Protein AF-A0A2V8KQM2-F1 (afdb_monomer)

Foldseek 3Di:
DDEDDPPDDDDDDDPAFAWDWDDYPPDIDIDGGHDDPVVPDPPDDDPVVVVVVVVVCVVVVVRHDCPDPVNVVVVVVVVVVVVVVVVVVVVVVVVVVVVVVVVVVVD

Mean predicted aligned error: 16.57 Å

Secondary structure (DSSP, 8-state):
--PPPTT-------SSSEEEEEEETTEEEEEEEPPPGGGG--SPPPHHHHH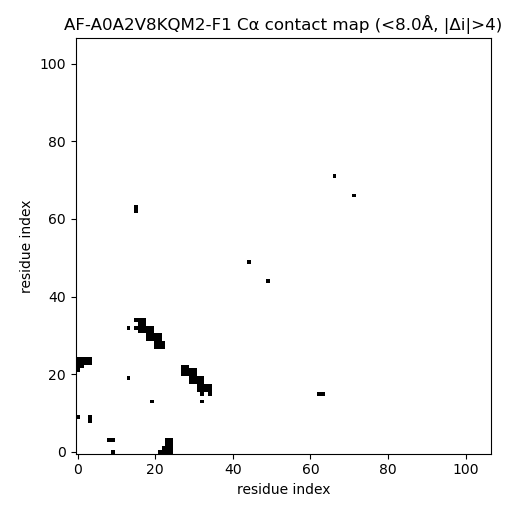HHHHHHHHHTTSTT---HHHHHHHHHHHHHHHHHHHHHHHHHHHHHHHHHHHHH--

Nearest PDB structures (foldseek):
  7sqr-assembly1_A  TM=3.638E-01  e=7.843E+00  Pseudomonas phage 201phi2-1
  7sqq-assembly1_A  TM=3.639E-01  e=7.843E+00  Pseudomonas phage 201phi2-1

Sequence (107 aa):
LGQLTAGQVKFFTPTIPGFHELRVGPDTRLVAVNPPSSEGNLDTMQPEELLDSVQRAQGGSQQTGFFGTEEKAEYARRQMIWWYLLFIALLAGIAEIYIANQSYKAS

Solvent-accessible surface area (backbone atoms only — not comparable to full-atom values): 6810 Å² total; per-residue (Å²): 115,53,77,67,60,94,91,61,86,81,88,81,83,79,91,60,62,44,80,44,80,48,44,46,58,94,48,76,44,81,45,80,40,77,66,67,72,73,78,76,59,82,70,94,73,55,76,69,56,53,57,52,51,53,57,52,44,70,74,51,63,83,68,83,72,77,72,50,74,67,58,55,50,51,55,56,53,58,56,51,53,55,53,52,53,51,52,51,53,52,52,51,52,52,50,52,52,50,51,55,53,52,55,63,73,75,108

Radius of gyration: 26.53 Å; Cα contacts (8 Å, |Δi|>4): 48; chains: 1; bounding box: 72×34×68 Å

Structure (mmCIF, N/CA/C/O backbone):
data_AF-A0A2V8KQM2-F1
#
_entry.id   AF-A0A2V8KQM2-F1
#
loop_
_atom_site.group_PDB
_atom_site.id
_atom_site.type_symbol
_atom_site.label_atom_id
_atom_site.label_alt_id
_atom_site.label_comp_id
_atom_site.label_asym_id
_atom_site.label_entity_id
_atom_site.label_seq_id
_atom_site.pdbx_PDB_ins_code
_atom_site.Cartn_x
_atom_site.Cartn_y
_atom_site.Cartn_z
_atom_site.occupancy
_atom_site.B_iso_or_equiv
_atom_site.auth_seq_id
_atom_site.auth_comp_id
_atom_site.auth_asym_id
_atom_site.auth_atom_id
_atom_site.pdbx_PDB_model_num
ATOM 1 N N . LEU A 1 1 ? -9.823 5.434 23.657 1.00 61.22 1 LEU A N 1
ATOM 2 C CA . LEU A 1 1 ? -10.785 4.742 24.554 1.00 61.22 1 LEU A CA 1
ATOM 3 C C . LEU A 1 1 ? -11.098 5.508 25.850 1.00 61.22 1 LEU A C 1
ATOM 5 O O . LEU A 1 1 ? -12.064 5.128 26.515 1.00 61.22 1 LEU A O 1
ATOM 9 N N . GLY A 1 2 ? -10.388 6.607 26.150 1.00 65.88 2 GLY A N 1
ATOM 10 C CA . GLY A 1 2 ? -10.555 7.409 27.373 1.00 65.88 2 GLY A CA 1
ATOM 11 C C . GLY A 1 2 ? -9.578 6.979 28.474 1.00 65.88 2 GLY A C 1
ATOM 12 O O . GLY A 1 2 ? -8.760 6.084 28.250 1.00 65.88 2 GLY A O 1
ATOM 13 N N . GLN A 1 3 ? -9.657 7.611 29.647 1.00 65.88 3 GLN A N 1
ATOM 14 C CA . GLN A 1 3 ? -9.033 7.087 30.866 1.00 65.88 3 GLN A CA 1
ATOM 15 C C . GLN A 1 3 ? -9.887 5.928 31.388 1.00 65.88 3 GLN A C 1
ATOM 17 O O . GLN A 1 3 ? -11.091 6.091 31.578 1.00 65.88 3 GLN A O 1
ATOM 22 N N . LEU A 1 4 ? -9.279 4.758 31.589 1.00 64.75 4 LEU A N 1
ATOM 23 C CA . LEU A 1 4 ? -9.912 3.668 32.331 1.00 64.75 4 LEU A CA 1
ATOM 24 C C . LEU A 1 4 ? -9.574 3.830 33.811 1.00 64.75 4 LEU A C 1
ATOM 26 O O . LEU A 1 4 ? -8.420 4.084 34.161 1.00 64.75 4 LEU A O 1
ATOM 30 N N . THR A 1 5 ? -10.569 3.677 34.680 1.00 69.38 5 THR A N 1
ATOM 31 C CA . THR A 1 5 ? -10.337 3.545 36.121 1.00 69.38 5 THR A CA 1
ATOM 32 C C . THR A 1 5 ? -9.743 2.160 36.412 1.00 69.38 5 THR A C 1
ATOM 34 O O . THR A 1 5 ? -9.992 1.205 35.672 1.00 69.38 5 THR A O 1
ATOM 37 N N . ALA A 1 6 ? -8.940 2.028 37.472 1.00 67.75 6 ALA A N 1
ATOM 38 C CA . ALA A 1 6 ? -8.346 0.746 37.854 1.00 67.75 6 ALA A CA 1
ATOM 39 C C . ALA A 1 6 ? -9.430 -0.345 37.999 1.00 67.75 6 ALA A C 1
ATOM 41 O O . ALA A 1 6 ? -10.398 -0.167 38.735 1.00 67.75 6 ALA A O 1
ATOM 42 N N . GLY A 1 7 ? -9.277 -1.456 37.268 1.00 68.31 7 GLY A N 1
ATOM 43 C CA . GLY A 1 7 ? -10.231 -2.576 37.240 1.00 68.31 7 GLY A CA 1
ATOM 44 C C . GLY A 1 7 ? -11.301 -2.515 36.140 1.00 68.31 7 GLY A C 1
ATOM 45 O O . GLY A 1 7 ? -12.076 -3.457 35.998 1.00 68.31 7 GLY A O 1
ATOM 46 N N . GLN A 1 8 ? -11.350 -1.451 35.334 1.00 70.62 8 GLN A N 1
ATOM 47 C CA . GLN A 1 8 ? -12.342 -1.302 34.269 1.00 70.62 8 GLN A CA 1
ATOM 48 C C . GLN A 1 8 ? -11.846 -1.925 32.952 1.00 70.62 8 GLN A C 1
ATOM 50 O O . GLN A 1 8 ? -10.813 -1.525 32.417 1.00 70.62 8 GLN A O 1
ATOM 55 N N . VAL A 1 9 ? -12.594 -2.886 32.402 1.00 68.56 9 VAL A N 1
ATOM 56 C CA . VAL A 1 9 ? -12.309 -3.505 31.095 1.00 68.56 9 VAL A CA 1
ATOM 57 C C . VAL A 1 9 ? -13.225 -2.886 30.045 1.00 68.56 9 VAL A C 1
ATOM 59 O O . VAL A 1 9 ? -14.446 -2.910 30.190 1.00 68.56 9 VAL A O 1
ATOM 62 N N . LYS A 1 10 ? -12.648 -2.324 28.979 1.00 69.62 10 LYS A N 1
ATOM 63 C CA . LYS A 1 10 ? -13.402 -1.761 27.853 1.00 69.62 10 LYS A CA 1
ATOM 64 C C . LYS A 1 10 ? -13.044 -2.505 26.578 1.00 69.62 10 LYS A C 1
ATOM 66 O O . LYS A 1 10 ? -11.896 -2.483 26.145 1.00 69.62 10 LYS A O 1
ATOM 71 N N . PHE A 1 11 ? -14.042 -3.149 25.986 1.00 71.31 11 PHE A N 1
ATOM 72 C CA . PHE A 1 11 ? -13.890 -3.858 24.725 1.00 71.31 11 PHE A CA 1
ATOM 73 C C . PHE A 1 11 ? -14.008 -2.876 23.561 1.00 71.31 11 PHE A C 1
ATOM 75 O O . PHE A 1 11 ? -14.888 -2.015 23.542 1.00 71.31 11 PHE A O 1
ATOM 82 N N . PHE A 1 12 ? -13.108 -3.006 22.593 1.00 71.38 12 PHE A N 1
ATOM 83 C CA . PHE A 1 12 ? -13.196 -2.321 21.313 1.00 71.38 12 PHE A CA 1
ATOM 84 C C . PHE A 1 12 ? -13.389 -3.384 20.239 1.00 71.38 12 PHE A C 1
ATOM 86 O O . PHE A 1 12 ? -12.545 -4.266 20.102 1.00 71.38 12 PHE A O 1
ATOM 93 N N . THR A 1 13 ? -14.505 -3.308 19.516 1.00 75.81 13 THR A N 1
ATOM 94 C CA . THR A 1 13 ? -14.758 -4.168 18.358 1.00 75.81 13 THR A CA 1
ATOM 95 C C . THR A 1 13 ? -14.558 -3.318 17.106 1.00 75.81 13 THR A C 1
ATOM 97 O O . THR A 1 13 ? -15.410 -2.477 16.814 1.00 75.81 13 THR A O 1
ATOM 100 N N . PRO A 1 14 ? -13.420 -3.459 16.410 1.00 69.12 14 PRO A N 1
ATOM 101 C CA . PRO A 1 14 ? -13.177 -2.754 15.162 1.00 69.12 14 PRO A CA 1
ATOM 102 C C . PRO A 1 14 ? -14.173 -3.228 14.102 1.00 69.12 14 PRO A C 1
ATOM 104 O O . PRO A 1 14 ? -14.338 -4.424 13.885 1.00 69.12 14 PRO A O 1
ATOM 107 N N . THR A 1 15 ? -14.838 -2.283 13.445 1.00 69.88 15 THR A N 1
ATOM 108 C CA . THR A 1 15 ? -15.809 -2.555 12.372 1.00 69.88 15 THR A CA 1
ATOM 109 C C . THR A 1 15 ? -15.175 -2.580 10.983 1.00 69.88 15 THR A C 1
ATOM 111 O O . THR A 1 15 ? -15.852 -2.919 10.019 1.00 69.88 15 THR A O 1
ATOM 114 N N . ILE A 1 16 ? -13.895 -2.211 10.869 1.00 75.81 16 ILE A N 1
ATOM 115 C CA . ILE A 1 16 ? -13.164 -2.116 9.602 1.00 75.81 16 ILE A CA 1
ATOM 116 C C . ILE A 1 16 ? -11.866 -2.930 9.725 1.00 75.81 16 ILE A C 1
ATOM 118 O O . ILE A 1 16 ? -11.151 -2.757 10.720 1.00 75.81 16 ILE A O 1
ATOM 122 N N . PRO A 1 17 ? -11.541 -3.798 8.751 1.00 80.44 17 PRO A N 1
ATOM 123 C CA . PRO A 1 17 ? -10.254 -4.488 8.701 1.00 80.44 17 PRO A CA 1
ATOM 124 C C . PRO A 1 17 ? -9.079 -3.503 8.635 1.00 80.44 17 PRO A C 1
ATOM 126 O O . PRO A 1 17 ? -9.217 -2.397 8.117 1.00 80.44 17 PRO A O 1
ATOM 129 N N . GLY A 1 18 ? -7.914 -3.903 9.141 1.00 81.31 18 GLY A N 1
ATOM 130 C CA . GLY A 1 18 ? -6.691 -3.098 9.086 1.00 81.31 18 GLY A CA 1
ATOM 131 C C . GLY A 1 18 ? -5.992 -2.933 10.432 1.00 81.31 18 GLY A C 1
ATOM 132 O O . GLY A 1 18 ? -6.254 -3.664 11.391 1.00 81.31 18 GLY A O 1
ATOM 133 N N . PHE A 1 19 ? -5.068 -1.976 10.489 1.00 85.06 19 PHE A N 1
ATOM 134 C CA . PHE A 1 19 ? -4.310 -1.651 11.694 1.00 85.06 19 PHE A CA 1
ATOM 135 C C . PHE A 1 19 ? -5.003 -0.537 12.472 1.00 85.06 19 PHE A C 1
ATOM 137 O O . PHE A 1 19 ? -5.315 0.517 11.924 1.00 85.06 19 PHE A O 1
ATOM 144 N N . HIS A 1 20 ? -5.217 -0.763 13.765 1.00 82.38 20 HIS A N 1
ATOM 145 C CA . HIS A 1 20 ? -5.869 0.198 14.649 1.00 82.38 20 HIS A CA 1
ATOM 146 C C . HIS A 1 20 ? -4.976 0.508 15.843 1.00 82.38 20 HIS A C 1
ATOM 148 O O . HIS A 1 20 ? -4.436 -0.393 16.488 1.00 82.38 20 HIS A O 1
ATOM 154 N N . GLU A 1 21 ? -4.848 1.793 16.159 1.00 84.00 21 GLU A N 1
ATOM 155 C CA . GLU A 1 21 ? -4.151 2.257 17.354 1.00 84.00 21 GLU A CA 1
ATOM 156 C C . GLU A 1 21 ? -5.156 2.439 18.500 1.00 84.00 21 GLU A C 1
ATOM 158 O O . GLU A 1 21 ? -6.035 3.304 18.472 1.00 84.00 21 GLU A O 1
ATOM 163 N N . LEU A 1 22 ? -5.033 1.614 19.537 1.00 83.44 22 LEU A N 1
ATOM 164 C CA . LEU A 1 22 ? -5.854 1.698 20.737 1.00 83.44 22 LEU A CA 1
ATOM 165 C C . LEU A 1 22 ? -5.116 2.485 21.814 1.00 83.44 22 LEU A C 1
ATOM 167 O O . LEU A 1 22 ? -4.121 2.020 22.368 1.00 83.44 22 LEU A O 1
ATOM 171 N N . ARG A 1 23 ? -5.650 3.666 22.143 1.00 80.38 23 ARG A N 1
ATOM 172 C CA . ARG A 1 23 ? -5.168 4.507 23.250 1.00 80.38 23 ARG A CA 1
ATOM 173 C C . ARG A 1 23 ? -6.037 4.344 24.490 1.00 80.38 23 ARG A C 1
ATOM 175 O O . ARG A 1 23 ? -7.239 4.659 24.451 1.00 80.38 23 ARG A O 1
ATOM 182 N N . VAL A 1 24 ? -5.426 3.876 25.574 1.00 79.88 24 VAL A N 1
ATOM 183 C CA . VAL A 1 24 ? -6.055 3.583 26.866 1.00 79.88 24 VAL A CA 1
ATOM 184 C C . VAL A 1 24 ? -5.223 4.224 27.979 1.00 79.88 24 VAL A C 1
ATOM 186 O O . VAL A 1 24 ? -4.211 3.676 28.400 1.00 79.88 24 VAL A O 1
ATOM 189 N N . GLY A 1 25 ? -5.634 5.397 28.469 1.00 78.56 25 GLY A N 1
ATOM 190 C CA . GLY A 1 25 ? -4.787 6.171 29.386 1.00 78.56 25 GLY A CA 1
ATOM 191 C C . GLY A 1 25 ? -3.404 6.461 28.763 1.00 78.56 25 GLY A C 1
ATOM 192 O O . GLY A 1 25 ? -3.378 6.984 27.648 1.00 78.56 25 GLY A O 1
ATOM 193 N N . PRO A 1 26 ? -2.281 6.149 29.443 1.00 77.19 26 PRO A N 1
ATOM 194 C CA . PRO A 1 26 ? -0.933 6.298 28.884 1.00 77.19 26 PRO A CA 1
ATOM 195 C C . PRO A 1 26 ? -0.533 5.164 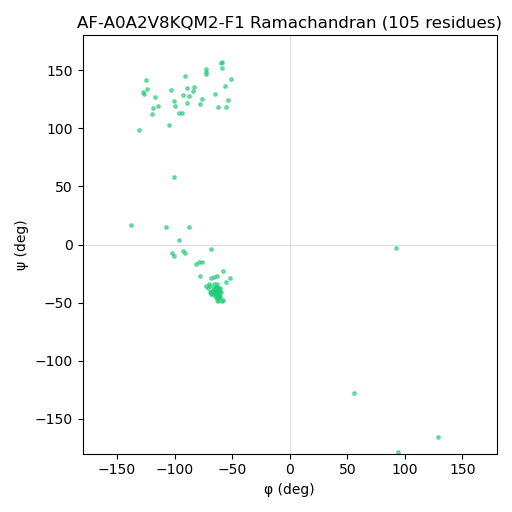27.923 1.00 77.19 26 PRO A C 1
ATOM 197 O O . PRO A 1 26 ? 0.430 5.314 27.173 1.00 77.19 26 PRO A O 1
ATOM 200 N N . ASP A 1 27 ? -1.260 4.044 27.921 1.00 76.38 27 ASP A N 1
ATOM 201 C CA . ASP A 1 27 ? -0.903 2.874 27.127 1.00 76.38 27 ASP A CA 1
ATOM 202 C C . ASP A 1 27 ? -1.412 3.008 25.691 1.00 76.38 27 ASP A C 1
ATOM 204 O O . ASP A 1 27 ? -2.588 3.292 25.432 1.00 76.38 27 ASP A O 1
ATOM 208 N N . THR A 1 28 ? -0.514 2.734 24.748 1.00 81.81 28 THR A N 1
ATOM 209 C CA . THR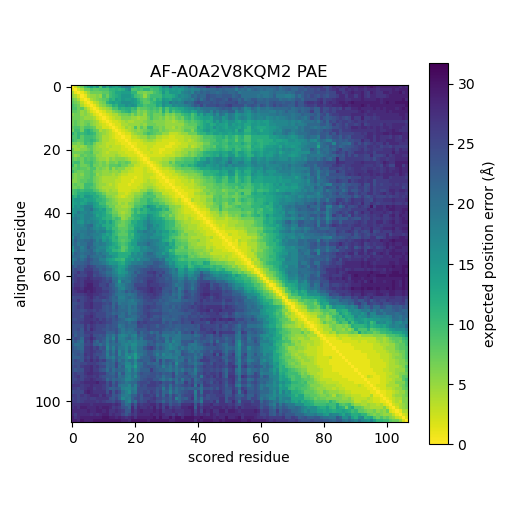 A 1 28 ? -0.815 2.665 23.318 1.00 81.81 28 THR A CA 1
ATOM 210 C C . THR A 1 28 ? -0.546 1.252 22.823 1.00 81.81 28 THR A C 1
ATOM 212 O O . THR A 1 28 ? 0.539 0.713 23.036 1.00 81.81 28 THR A O 1
ATOM 215 N N . ARG A 1 29 ? -1.536 0.633 22.171 1.00 80.88 29 ARG A N 1
ATOM 216 C CA . ARG A 1 29 ? -1.404 -0.701 21.570 1.00 80.88 29 ARG A CA 1
ATOM 217 C C . ARG A 1 29 ? -1.805 -0.669 20.107 1.00 80.88 29 ARG A C 1
ATOM 219 O O . ARG A 1 29 ? -2.895 -0.207 19.779 1.00 80.88 29 ARG A O 1
ATOM 226 N N . LEU A 1 30 ? -0.946 -1.214 19.254 1.00 81.31 30 LEU A N 1
ATOM 227 C CA . LEU A 1 30 ? -1.264 -1.469 17.857 1.00 81.31 30 LEU A CA 1
ATOM 228 C C . LEU A 1 30 ? -1.911 -2.852 17.740 1.00 81.31 30 LEU A C 1
ATOM 230 O O . LEU A 1 30 ? -1.361 -3.832 18.245 1.00 81.31 30 LEU A O 1
ATOM 234 N N . VAL A 1 31 ? -3.071 -2.932 17.094 1.00 84.06 31 VAL A N 1
ATOM 235 C CA . VAL A 1 31 ? -3.759 -4.201 16.823 1.00 84.06 31 VAL A CA 1
ATOM 236 C C . VAL A 1 31 ? -4.039 -4.339 15.333 1.00 84.06 31 VAL A C 1
ATOM 238 O O . VAL A 1 31 ? -4.383 -3.363 14.669 1.00 84.06 31 VAL A O 1
ATOM 241 N N . ALA A 1 32 ? -3.889 -5.555 14.814 1.00 82.81 32 ALA A N 1
ATOM 242 C CA . ALA A 1 32 ? -4.241 -5.900 13.444 1.00 82.81 32 ALA A CA 1
ATOM 243 C C . ALA A 1 32 ? -5.566 -6.664 13.435 1.00 82.81 32 ALA A C 1
ATOM 245 O O . ALA A 1 32 ? -5.769 -7.582 14.232 1.00 82.81 32 ALA A O 1
ATOM 246 N N . VAL A 1 33 ? -6.464 -6.267 12.540 1.00 83.25 33 VAL A N 1
ATOM 247 C CA . VAL A 1 33 ? -7.801 -6.838 12.395 1.00 83.25 33 VAL A CA 1
ATOM 248 C C . VAL A 1 33 ? -7.902 -7.406 10.995 1.00 83.25 33 VAL A C 1
ATOM 250 O O . VAL A 1 33 ? -7.879 -6.662 10.014 1.00 83.25 33 VAL A O 1
ATO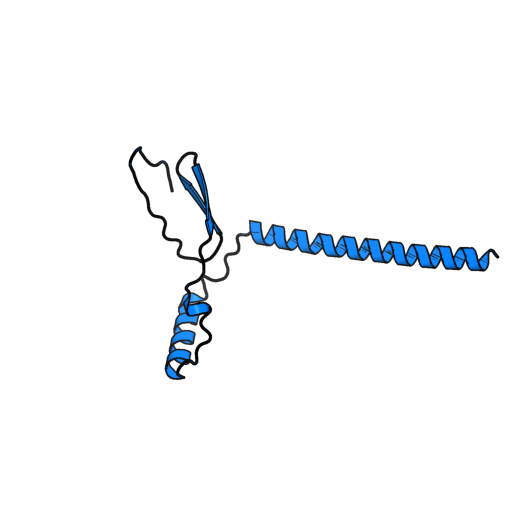M 253 N N . ASN A 1 34 ? -7.998 -8.728 10.909 1.00 82.69 34 ASN A N 1
ATOM 254 C CA . ASN A 1 34 ? -8.158 -9.396 9.628 1.00 82.69 34 ASN A CA 1
ATOM 255 C C . ASN A 1 34 ? -9.575 -9.167 9.078 1.00 82.69 34 ASN A C 1
ATOM 257 O O . ASN A 1 34 ? -10.522 -9.063 9.865 1.00 82.69 34 ASN A O 1
ATOM 261 N N . PRO A 1 35 ? -9.733 -9.114 7.745 1.00 79.50 35 PRO A N 1
ATOM 262 C CA . PRO A 1 35 ? -11.049 -9.171 7.126 1.00 79.50 35 PRO A CA 1
ATOM 263 C C . PRO A 1 35 ? -11.774 -10.472 7.503 1.00 79.50 35 PRO A C 1
ATOM 265 O O . PRO A 1 35 ? -11.125 -11.456 7.886 1.00 79.50 35 PRO A O 1
ATOM 268 N N . PRO A 1 36 ? -13.118 -10.490 7.433 1.00 77.62 36 PRO A N 1
ATOM 269 C CA . PRO A 1 36 ? -13.884 -11.698 7.701 1.00 77.62 36 PRO A CA 1
ATOM 270 C C . PRO A 1 36 ? -13.410 -12.831 6.785 1.00 77.62 36 PRO A C 1
ATOM 272 O O . PRO A 1 36 ? -13.203 -12.640 5.589 1.00 77.62 36 PRO A O 1
ATOM 275 N N . SER A 1 37 ? -13.244 -14.031 7.348 1.00 75.75 37 SER A N 1
ATOM 276 C CA . SER A 1 37 ? -12.685 -15.196 6.644 1.00 75.75 37 SER A CA 1
ATOM 277 C C . SER A 1 37 ? -13.458 -15.584 5.380 1.00 75.75 37 SER A C 1
ATOM 279 O O . SER A 1 37 ? -12.890 -16.190 4.477 1.00 75.75 37 SER A O 1
ATOM 281 N N . SER A 1 38 ? -14.732 -15.199 5.294 1.00 75.25 38 SER A N 1
ATOM 282 C CA . SER A 1 38 ? -15.574 -15.382 4.114 1.00 75.25 38 SER A CA 1
ATOM 283 C C . SER A 1 38 ? -15.091 -14.615 2.880 1.00 75.25 38 SER A C 1
ATOM 285 O O . SER A 1 38 ? -15.363 -15.065 1.777 1.00 75.25 38 SER A O 1
ATOM 287 N N . GLU A 1 39 ? -14.383 -13.489 3.028 1.00 72.25 39 GLU A N 1
ATOM 288 C CA . GLU A 1 39 ? -13.885 -12.713 1.875 1.00 72.25 39 GLU A CA 1
ATOM 289 C C . GLU A 1 39 ? -12.791 -13.447 1.089 1.00 72.25 39 GLU A C 1
ATOM 291 O O . GLU A 1 39 ? -12.653 -13.244 -0.113 1.00 72.25 39 GLU A O 1
ATOM 296 N N . GLY A 1 40 ? -12.015 -14.306 1.756 1.00 73.88 40 GLY A N 1
ATOM 297 C CA . GLY A 1 40 ? -10.958 -15.104 1.132 1.00 73.88 40 GLY A CA 1
ATOM 298 C C . GLY A 1 40 ? -11.388 -16.521 0.756 1.00 73.88 40 GLY A C 1
ATOM 299 O O . GLY A 1 40 ? -10.537 -17.304 0.335 1.00 73.88 40 GLY A O 1
ATOM 300 N N . ASN A 1 41 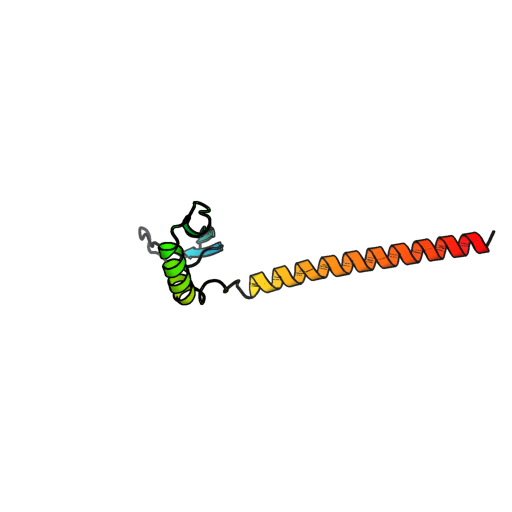? -12.662 -16.879 0.952 1.00 79.75 41 ASN A N 1
ATOM 301 C CA . ASN A 1 41 ? -13.141 -18.211 0.609 1.00 79.75 41 ASN A CA 1
ATOM 302 C C . ASN A 1 41 ? -13.359 -18.320 -0.911 1.00 79.75 41 ASN A C 1
ATOM 304 O O . ASN A 1 41 ? -14.150 -17.574 -1.482 1.00 79.75 41 ASN A O 1
ATOM 308 N N . LEU A 1 42 ? -12.650 -19.258 -1.544 1.00 82.25 42 LEU A N 1
ATOM 309 C CA . LEU A 1 42 ? -12.690 -19.529 -2.984 1.00 82.25 42 LEU A CA 1
ATOM 310 C C . LEU A 1 42 ? -13.421 -20.839 -3.325 1.00 82.25 42 LEU A C 1
ATOM 312 O O . LEU A 1 42 ? -13.274 -21.357 -4.433 1.00 82.25 42 LEU A O 1
ATOM 316 N N . ASP A 1 43 ? -14.180 -21.393 -2.381 1.00 88.19 43 ASP A N 1
ATOM 317 C CA . ASP A 1 43 ? -15.054 -22.533 -2.634 1.00 88.19 43 ASP A CA 1
ATOM 318 C C . ASP A 1 43 ? -16.102 -22.204 -3.712 1.00 88.19 43 ASP A C 1
ATOM 320 O O . ASP A 1 43 ? -16.462 -21.049 -3.955 1.00 88.19 43 ASP A O 1
ATOM 324 N N . THR A 1 44 ? -16.611 -23.242 -4.380 1.00 86.31 44 THR A N 1
ATOM 325 C CA . THR A 1 44 ? -17.672 -23.082 -5.386 1.00 86.31 44 THR A CA 1
ATOM 326 C C . THR A 1 44 ? -18.930 -22.517 -4.729 1.00 86.31 44 THR A C 1
ATOM 328 O O . THR A 1 44 ? -19.512 -23.161 -3.859 1.00 86.31 44 THR A O 1
ATOM 331 N N . MET A 1 45 ? -19.354 -21.332 -5.167 1.00 83.44 45 MET A N 1
ATOM 332 C CA . MET A 1 45 ? -20.592 -20.689 -4.720 1.00 83.44 45 MET A CA 1
ATOM 333 C C . MET A 1 45 ? -21.761 -21.069 -5.620 1.00 83.44 45 MET A C 1
ATOM 335 O O . MET A 1 45 ? -21.602 -21.187 -6.840 1.00 83.44 45 MET A O 1
ATOM 339 N N . GLN A 1 46 ? -22.946 -21.205 -5.029 1.00 90.06 46 GLN A N 1
ATOM 340 C CA . GLN A 1 46 ? -24.162 -21.382 -5.813 1.00 90.06 46 GLN A CA 1
ATOM 341 C C . GLN A 1 46 ? -24.555 -20.054 -6.495 1.00 90.06 46 GLN A C 1
ATOM 343 O O . GLN A 1 46 ? -24.320 -18.977 -5.932 1.00 90.06 46 GLN A O 1
ATOM 348 N N . PRO A 1 47 ? -25.142 -20.073 -7.707 1.00 84.12 47 PRO A N 1
ATOM 349 C CA . PRO A 1 47 ? -25.471 -18.855 -8.458 1.00 84.12 47 PRO A CA 1
ATOM 350 C C . PRO A 1 47 ? -26.347 -17.847 -7.698 1.00 84.12 47 PRO A C 1
ATOM 352 O O . PRO A 1 47 ? -26.227 -16.635 -7.882 1.00 84.12 47 PRO A O 1
ATOM 355 N N . GLU A 1 48 ? -27.225 -18.338 -6.831 1.00 85.50 48 GLU A N 1
ATOM 356 C CA . GLU A 1 48 ? -28.158 -17.541 -6.038 1.00 85.50 48 GLU A CA 1
ATOM 357 C C . GLU A 1 48 ? -27.423 -16.792 -4.916 1.00 85.50 48 GLU A C 1
ATOM 359 O O . GLU A 1 48 ? -27.731 -15.634 -4.627 1.00 85.50 48 GLU A O 1
ATOM 364 N N . GLU A 1 49 ? -26.397 -17.420 -4.337 1.00 80.94 49 GLU A N 1
ATOM 365 C CA . GLU A 1 49 ? -25.532 -16.833 -3.309 1.00 80.94 49 GLU A CA 1
ATOM 366 C C . GLU A 1 49 ? -24.638 -15.731 -3.892 1.00 80.94 49 GLU A C 1
ATOM 368 O O . GLU A 1 49 ? -24.394 -14.709 -3.244 1.00 80.94 49 GLU A O 1
ATOM 373 N N . LEU A 1 50 ? -24.207 -15.885 -5.151 1.00 79.31 50 LEU A N 1
ATOM 374 C CA . LEU A 1 50 ? -23.472 -14.847 -5.876 1.00 79.31 50 LEU A CA 1
ATOM 375 C C . LEU A 1 50 ? -24.316 -13.577 -6.044 1.00 79.31 50 LEU A C 1
ATOM 377 O O . LEU A 1 50 ? -23.824 -12.479 -5.783 1.00 79.31 50 LEU A O 1
ATOM 381 N N . LEU A 1 51 ? -25.591 -13.707 -6.420 1.00 82.38 51 LEU A N 1
ATOM 382 C CA . LEU A 1 51 ? -26.486 -12.555 -6.574 1.00 82.38 51 LEU A CA 1
ATOM 383 C C . LEU A 1 51 ? -26.736 -11.827 -5.243 1.00 82.38 51 LEU A C 1
ATOM 385 O O . LEU A 1 51 ? -26.709 -10.593 -5.217 1.00 82.38 51 LEU A O 1
ATOM 389 N N . ASP A 1 52 ? -26.922 -12.564 -4.144 1.00 81.38 52 ASP A N 1
ATOM 390 C CA . ASP A 1 52 ? -27.096 -11.978 -2.806 1.00 81.38 52 ASP A CA 1
ATOM 391 C C . ASP A 1 52 ? -25.815 -11.276 -2.318 1.00 81.38 52 ASP A C 1
ATOM 393 O O . ASP A 1 52 ? -25.861 -10.156 -1.801 1.00 81.38 52 ASP A O 1
ATOM 397 N N . SER A 1 53 ? -24.643 -11.877 -2.554 1.00 72.19 53 SER A N 1
ATOM 398 C CA . SER A 1 53 ? -23.354 -11.285 -2.170 1.00 72.19 53 SER A CA 1
ATOM 399 C C . SER A 1 53 ? -23.078 -9.951 -2.872 1.00 72.19 53 SER A C 1
ATOM 401 O O . SER A 1 53 ? -22.610 -9.010 -2.230 1.00 72.19 53 SER A O 1
ATOM 403 N N . VAL A 1 54 ? -23.432 -9.820 -4.156 1.00 73.62 54 VAL A N 1
ATOM 404 C CA . VAL A 1 54 ? -23.272 -8.573 -4.921 1.00 73.62 54 VAL A CA 1
ATOM 405 C C . VAL A 1 54 ? -24.212 -7.483 -4.404 1.00 73.62 54 VAL A C 1
ATOM 407 O O . VAL A 1 54 ? -23.804 -6.326 -4.284 1.00 73.62 54 VAL A O 1
ATOM 410 N N . GLN A 1 55 ? -25.456 -7.827 -4.059 1.00 74.56 55 GLN A N 1
ATOM 411 C CA . GLN A 1 55 ? -26.401 -6.872 -3.468 1.00 74.56 55 GLN A CA 1
ATOM 412 C C . GLN A 1 55 ? -25.935 -6.406 -2.082 1.00 74.56 55 GLN A C 1
ATOM 414 O O . GLN A 1 55 ? -25.963 -5.210 -1.785 1.00 74.56 55 GLN A O 1
ATOM 419 N N . ARG A 1 56 ? -25.417 -7.326 -1.262 1.00 67.19 56 ARG A N 1
ATOM 420 C CA . ARG A 1 56 ? -24.829 -7.019 0.049 1.00 67.19 56 ARG A CA 1
ATOM 421 C C . ARG A 1 56 ? -23.570 -6.154 -0.069 1.00 67.19 56 ARG A C 1
ATOM 423 O O . ARG A 1 56 ? -23.406 -5.205 0.697 1.00 67.19 56 ARG A O 1
ATOM 430 N N . ALA A 1 57 ? -22.712 -6.434 -1.051 1.00 62.56 57 ALA A N 1
ATOM 431 C CA . ALA A 1 57 ? -21.501 -5.664 -1.316 1.00 62.56 57 ALA A CA 1
ATOM 432 C C . ALA A 1 57 ? -21.811 -4.216 -1.723 1.00 62.56 57 ALA A C 1
ATOM 434 O O . ALA A 1 57 ? -21.119 -3.310 -1.272 1.00 62.56 57 ALA A O 1
ATOM 435 N N . GLN A 1 58 ? -22.881 -3.969 -2.488 1.00 59.72 58 GLN A N 1
ATOM 436 C CA . GLN A 1 58 ? -23.309 -2.604 -2.834 1.00 59.72 58 GLN A CA 1
ATOM 437 C C . GLN A 1 58 ? -23.785 -1.787 -1.619 1.00 59.72 58 GLN A C 1
ATOM 439 O O . GLN A 1 58 ? -23.642 -0.566 -1.610 1.00 59.72 58 GLN A O 1
ATOM 444 N N . GLY A 1 59 ? -24.306 -2.440 -0.575 1.00 56.56 59 GLY A N 1
ATOM 445 C CA . GLY A 1 59 ? -24.639 -1.785 0.696 1.00 56.56 59 GLY A CA 1
ATOM 446 C C . GLY A 1 59 ? -23.425 -1.512 1.596 1.00 56.56 59 GLY A C 1
ATOM 447 O O . GLY A 1 59 ? -23.450 -0.569 2.383 1.00 56.56 59 GLY A O 1
ATOM 448 N N . GLY A 1 60 ? -22.358 -2.312 1.477 1.00 52.56 60 GLY A N 1
ATOM 449 C CA . GLY A 1 60 ? -21.139 -2.224 2.299 1.00 52.56 60 GLY A CA 1
ATOM 450 C C . GLY A 1 60 ? -19.942 -1.525 1.639 1.00 52.56 60 GLY A C 1
ATOM 451 O O . GLY A 1 60 ? -18.964 -1.208 2.317 1.00 52.56 60 GLY A O 1
ATOM 452 N N . SER A 1 61 ? -19.998 -1.237 0.335 1.00 49.03 61 SER A N 1
ATOM 453 C CA . SER A 1 61 ? -18.874 -0.694 -0.448 1.00 49.03 61 SER A CA 1
ATOM 454 C C . SER A 1 61 ? -18.474 0.743 -0.097 1.00 49.03 61 SER A C 1
ATOM 456 O O . SER A 1 61 ? -17.500 1.253 -0.645 1.00 49.03 61 SER A O 1
ATOM 458 N N . GLN A 1 62 ? -19.185 1.419 0.810 1.00 49.00 62 GLN A N 1
ATOM 459 C CA . GLN A 1 62 ? -18.743 2.717 1.333 1.00 49.00 62 GLN A CA 1
ATOM 460 C C . GLN A 1 62 ? -17.606 2.600 2.362 1.00 49.00 62 GLN A C 1
ATOM 462 O O . GLN A 1 62 ? -16.946 3.598 2.645 1.00 49.00 62 GLN A O 1
ATOM 467 N N . GLN A 1 63 ? -17.336 1.408 2.909 1.00 48.91 63 GLN A N 1
ATOM 468 C CA . GLN A 1 63 ? -16.426 1.247 4.051 1.00 48.91 63 GLN A CA 1
ATOM 469 C C . GLN A 1 63 ? -15.020 0.734 3.701 1.00 48.91 63 GLN A C 1
ATOM 471 O O . GLN A 1 63 ? -14.131 0.763 4.550 1.00 48.91 63 GLN A O 1
ATOM 476 N N . THR A 1 64 ? -14.771 0.339 2.450 1.00 47.03 64 THR A N 1
ATOM 477 C CA . THR A 1 64 ? -13.524 -0.318 2.008 1.00 47.03 64 THR A CA 1
ATOM 478 C C . THR A 1 64 ? -12.394 0.632 1.587 1.00 47.03 64 THR A C 1
ATOM 480 O O . THR A 1 64 ? -11.432 0.209 0.954 1.00 47.03 64 THR A O 1
ATOM 483 N N . GLY A 1 65 ? -12.469 1.924 1.917 1.00 45.28 65 GLY A N 1
ATOM 484 C CA . GLY A 1 65 ? -11.607 2.928 1.282 1.00 45.28 65 GLY A CA 1
ATOM 485 C C . GLY A 1 65 ? -11.002 3.998 2.178 1.00 45.28 65 GLY A C 1
ATOM 486 O O . GLY A 1 65 ? -10.547 5.009 1.644 1.00 45.28 65 GLY A O 1
ATOM 487 N N . PHE A 1 66 ? -10.975 3.835 3.502 1.00 45.66 66 PHE A N 1
ATOM 488 C CA . PHE A 1 66 ? -10.347 4.825 4.385 1.00 45.66 66 PHE A CA 1
ATOM 489 C C . PHE A 1 66 ? -8.949 4.382 4.834 1.00 45.66 66 PHE A C 1
ATOM 491 O O . PHE A 1 66 ? -8.667 4.284 6.022 1.00 45.66 66 PHE A O 1
ATOM 498 N N . PHE A 1 67 ? -8.045 4.143 3.875 1.00 50.06 67 PHE A N 1
ATOM 499 C CA . PHE A 1 67 ? -6.615 4.303 4.164 1.00 50.06 67 PHE A CA 1
ATOM 500 C C . PHE A 1 67 ? -6.437 5.726 4.693 1.00 50.06 67 PHE A C 1
ATOM 502 O O . PHE A 1 67 ? -6.779 6.686 3.987 1.00 50.06 67 PHE A O 1
ATOM 509 N N . GLY A 1 68 ? -5.975 5.856 5.937 1.00 48.75 68 GLY A N 1
ATOM 510 C CA . GLY A 1 68 ? -5.742 7.153 6.560 1.00 48.75 68 GLY A CA 1
ATOM 511 C C . GLY A 1 68 ? -4.889 8.024 5.639 1.00 48.75 68 GLY A C 1
ATOM 512 O O . GLY A 1 68 ? -3.994 7.535 4.948 1.00 48.75 68 GLY A O 1
ATOM 513 N N . THR A 1 69 ? -5.175 9.322 5.592 1.00 53.91 69 THR A N 1
ATOM 514 C CA . THR A 1 69 ? -4.419 10.291 4.781 1.00 53.91 69 THR A CA 1
ATOM 515 C C . THR A 1 69 ? -2.908 10.221 5.040 1.00 53.91 69 THR A C 1
ATOM 517 O O . THR A 1 69 ? -2.126 10.460 4.123 1.00 53.91 69 THR A O 1
ATOM 520 N N . GLU A 1 70 ? -2.516 9.816 6.252 1.00 52.84 70 GLU A N 1
ATOM 521 C CA . GLU A 1 70 ? -1.142 9.518 6.675 1.00 52.84 70 GLU A CA 1
ATOM 522 C C . GLU A 1 70 ? -0.514 8.350 5.885 1.00 52.84 70 GLU A C 1
ATOM 524 O O . GLU A 1 70 ? 0.577 8.476 5.333 1.00 52.84 70 GLU A O 1
ATOM 529 N N . GLU A 1 71 ? -1.229 7.228 5.753 1.00 56.50 71 GLU A N 1
ATOM 530 C CA . GLU A 1 71 ? -0.742 6.005 5.102 1.00 56.50 71 GLU A CA 1
ATOM 531 C C . GLU A 1 71 ? -0.573 6.225 3.592 1.00 56.50 71 GLU A C 1
ATOM 533 O O . GLU A 1 71 ? 0.448 5.869 3.001 1.00 56.50 71 GLU A O 1
ATOM 538 N N . LYS A 1 72 ? -1.527 6.929 2.964 1.00 57.75 72 LYS A N 1
ATOM 539 C CA . LYS A 1 72 ? -1.442 7.324 1.546 1.00 57.75 72 LYS A CA 1
ATOM 540 C C . LYS A 1 72 ? -0.230 8.222 1.266 1.00 57.75 72 LYS A C 1
ATOM 542 O O . LYS A 1 72 ? 0.396 8.090 0.212 1.00 57.75 72 LYS A O 1
ATOM 547 N N . ALA A 1 73 ? 0.116 9.115 2.195 1.00 60.31 73 ALA A N 1
ATOM 548 C CA . ALA A 1 7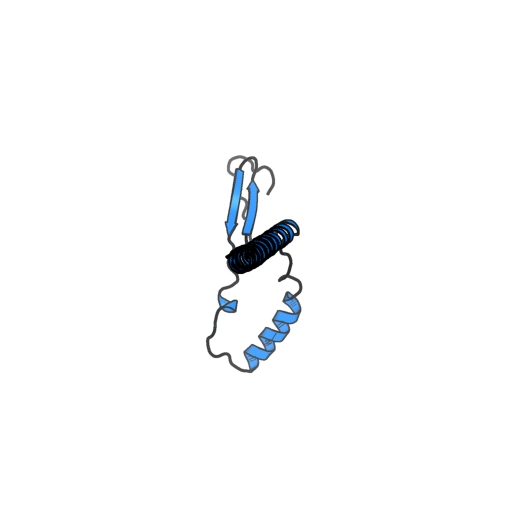3 ? 1.267 10.003 2.054 1.00 60.31 73 ALA A CA 1
ATOM 549 C C . ALA A 1 73 ? 2.603 9.245 2.140 1.00 60.31 73 ALA A C 1
ATOM 551 O O . ALA A 1 73 ? 3.541 9.570 1.404 1.00 60.31 73 ALA A O 1
ATOM 552 N N . GLU A 1 74 ? 2.697 8.211 2.980 1.00 60.72 74 GLU A N 1
ATOM 553 C CA . GLU A 1 74 ? 3.884 7.352 3.039 1.00 60.72 74 GLU A CA 1
ATOM 554 C C . GLU A 1 74 ? 4.071 6.517 1.766 1.00 60.72 74 GLU A C 1
ATOM 556 O O . GLU A 1 74 ? 5.187 6.447 1.237 1.00 60.72 74 GLU A O 1
ATOM 561 N N . TYR A 1 75 ? 2.993 5.945 1.216 1.00 61.31 75 TYR A N 1
ATOM 562 C CA . TYR A 1 75 ? 3.049 5.213 -0.055 1.00 61.31 75 TYR A CA 1
ATOM 563 C C . TYR A 1 75 ? 3.485 6.112 -1.220 1.00 61.31 75 TYR A C 1
ATOM 565 O O . TYR A 1 75 ? 4.369 5.730 -1.993 1.00 61.31 75 TYR A O 1
ATOM 573 N N . ALA A 1 76 ? 2.947 7.332 -1.306 1.00 61.12 76 ALA A N 1
ATOM 574 C CA . ALA A 1 76 ? 3.343 8.307 -2.324 1.00 61.12 76 ALA A CA 1
ATOM 575 C C . ALA A 1 76 ? 4.830 8.698 -2.208 1.00 61.12 76 ALA A C 1
ATOM 577 O O . ALA A 1 76 ? 5.535 8.823 -3.213 1.00 61.12 76 ALA A O 1
ATOM 578 N N . ARG A 1 77 ? 5.347 8.833 -0.978 1.00 66.81 77 ARG A N 1
ATOM 579 C CA . ARG A 1 77 ? 6.759 9.167 -0.732 1.00 66.81 77 ARG A CA 1
ATOM 580 C C . ARG A 1 77 ? 7.700 8.026 -1.125 1.00 66.81 77 ARG A C 1
ATOM 582 O O . ARG A 1 77 ? 8.738 8.276 -1.737 1.00 66.81 77 ARG A O 1
ATOM 589 N N . ARG A 1 78 ? 7.328 6.775 -0.827 1.00 73.38 78 ARG A N 1
ATOM 590 C CA . ARG A 1 78 ? 8.099 5.584 -1.231 1.00 73.38 78 ARG A CA 1
ATOM 591 C C . ARG A 1 78 ? 8.162 5.424 -2.750 1.00 73.38 78 ARG A C 1
ATOM 593 O O . ARG A 1 78 ? 9.209 5.047 -3.265 1.00 73.38 78 ARG A O 1
ATOM 600 N N . GLN A 1 79 ? 7.092 5.754 -3.472 1.00 79.44 79 GLN A N 1
ATOM 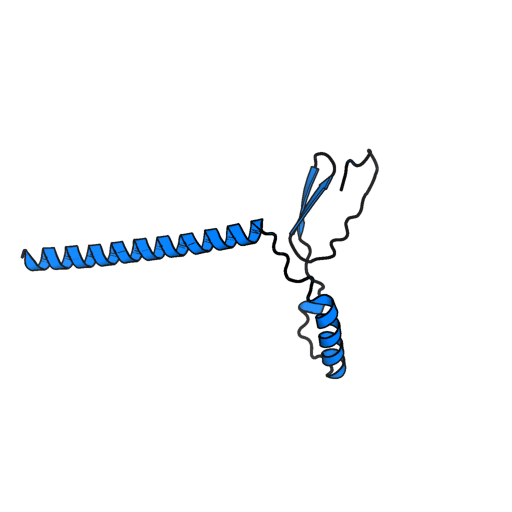601 C CA . GLN A 1 79 ? 7.086 5.724 -4.939 1.00 79.44 79 GLN A CA 1
ATOM 602 C C . GLN A 1 79 ? 8.040 6.757 -5.556 1.00 79.44 79 GLN A C 1
ATOM 604 O O . GLN A 1 79 ? 8.723 6.446 -6.529 1.00 79.44 79 GLN A O 1
ATOM 609 N N . MET A 1 80 ? 8.157 7.957 -4.974 1.00 85.69 80 MET A N 1
ATOM 610 C CA . MET A 1 80 ? 9.094 8.972 -5.479 1.00 85.69 80 MET A CA 1
ATOM 611 C C . MET A 1 80 ? 10.567 8.565 -5.336 1.00 85.69 80 MET A C 1
ATOM 613 O O . MET A 1 80 ? 11.367 8.878 -6.214 1.00 85.69 80 MET A O 1
ATOM 617 N N . ILE A 1 81 ? 10.937 7.827 -4.283 1.00 92.00 81 ILE A N 1
ATOM 618 C CA . ILE A 1 81 ? 12.322 7.354 -4.092 1.00 92.00 81 ILE A CA 1
ATOM 619 C C . ILE A 1 81 ? 12.784 6.478 -5.262 1.00 92.00 81 ILE A C 1
ATOM 621 O O . ILE A 1 81 ? 13.901 6.645 -5.749 1.00 92.00 81 ILE A O 1
ATOM 625 N N . TRP A 1 82 ? 11.919 5.597 -5.764 1.00 94.56 82 TRP A N 1
ATOM 626 C CA . TRP A 1 82 ? 12.242 4.748 -6.912 1.00 94.56 82 TRP A CA 1
ATOM 627 C C . TRP A 1 82 ? 12.492 5.549 -8.188 1.00 94.56 82 TRP A C 1
ATOM 62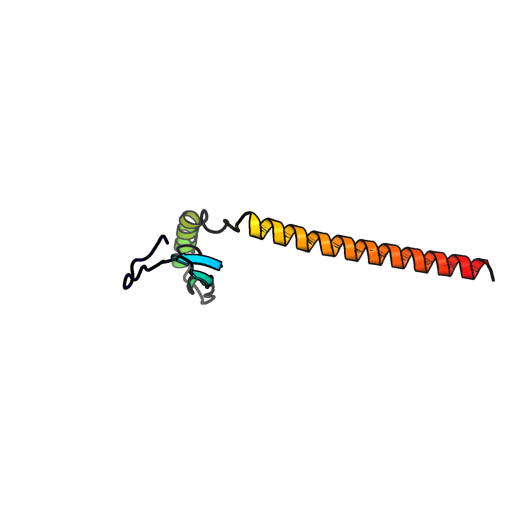9 O O . TRP A 1 82 ? 13.408 5.225 -8.944 1.00 94.56 82 TRP A O 1
ATOM 639 N N . TRP A 1 83 ? 11.739 6.629 -8.394 1.00 94.88 83 TRP A N 1
ATOM 640 C CA . TRP A 1 83 ? 11.960 7.527 -9.524 1.00 94.88 83 TRP A CA 1
ATOM 641 C C . TRP A 1 83 ? 13.319 8.223 -9.458 1.00 94.88 83 TRP A C 1
ATOM 643 O O . TRP A 1 83 ? 14.010 8.289 -10.474 1.00 94.88 83 TRP A O 1
ATOM 653 N N . TYR A 1 84 ? 13.747 8.677 -8.278 1.00 94.25 84 TYR A N 1
ATOM 654 C CA . TYR A 1 84 ? 15.079 9.266 -8.117 1.00 94.25 84 TYR A CA 1
ATOM 655 C C . TYR A 1 84 ? 16.200 8.247 -8.350 1.00 94.25 84 TYR A C 1
ATOM 657 O O . TYR A 1 84 ? 17.176 8.570 -9.025 1.00 94.25 84 TYR A O 1
ATOM 665 N N . LEU A 1 85 ? 16.053 7.013 -7.856 1.00 95.62 85 LEU A N 1
ATOM 666 C CA . LEU A 1 85 ? 17.034 5.945 -8.087 1.00 95.62 85 LEU A CA 1
ATOM 667 C C . LEU A 1 85 ? 17.175 5.606 -9.575 1.00 95.62 85 LEU A C 1
ATOM 669 O O . LEU A 1 85 ? 18.297 5.484 -10.068 1.00 95.62 85 LEU A O 1
ATOM 673 N N . LEU A 1 86 ? 16.057 5.515 -10.301 1.00 96.50 86 LEU A N 1
ATOM 674 C CA . LEU A 1 86 ? 16.058 5.321 -11.753 1.00 96.50 86 LEU A CA 1
ATOM 675 C C . LEU A 1 86 ? 16.802 6.470 -12.443 1.00 96.50 86 LEU A C 1
ATOM 677 O O . LEU A 1 86 ? 17.689 6.229 -13.258 1.00 96.50 86 LEU A O 1
ATOM 681 N N . PHE A 1 87 ? 16.489 7.717 -12.087 1.00 97.44 87 PHE A N 1
ATOM 682 C CA . PHE A 1 87 ? 17.104 8.888 -12.710 1.00 97.44 87 PHE A CA 1
ATOM 683 C C . PHE A 1 87 ? 18.620 8.943 -12.478 1.00 97.44 87 PHE A C 1
ATOM 685 O O . PHE A 1 87 ? 19.379 9.224 -13.404 1.00 97.44 87 PHE A O 1
ATOM 692 N N . ILE A 1 88 ? 19.074 8.619 -11.265 1.00 97.44 88 ILE A N 1
ATOM 693 C CA . ILE A 1 88 ? 20.502 8.532 -10.936 1.00 97.44 88 ILE A CA 1
ATOM 694 C C . ILE A 1 88 ? 21.181 7.435 -11.763 1.00 97.44 88 ILE A C 1
ATOM 696 O O . ILE A 1 88 ? 22.231 7.685 -12.353 1.00 97.44 88 ILE A O 1
ATOM 700 N N . ALA A 1 89 ? 20.579 6.246 -11.854 1.00 97.12 89 ALA A N 1
ATOM 701 C CA . ALA A 1 89 ? 21.120 5.149 -12.655 1.00 97.12 89 ALA A CA 1
ATOM 702 C C . ALA A 1 89 ? 21.203 5.511 -14.149 1.00 97.12 89 ALA A C 1
ATOM 704 O O . ALA A 1 89 ? 22.198 5.209 -14.807 1.00 97.12 89 ALA A O 1
ATOM 705 N N . LEU A 1 90 ? 20.193 6.213 -14.674 1.00 97.31 90 LEU A N 1
ATOM 706 C CA . LEU A 1 90 ? 20.179 6.705 -16.051 1.00 97.31 90 LEU A CA 1
ATOM 707 C C . LEU A 1 90 ? 21.313 7.710 -16.301 1.00 97.31 90 LEU A C 1
ATOM 709 O O . LEU A 1 90 ? 22.041 7.577 -17.283 1.00 97.31 90 LEU A O 1
ATOM 713 N N . LEU A 1 91 ? 21.490 8.693 -15.411 1.00 97.00 91 LEU A N 1
ATOM 714 C CA . LEU A 1 91 ? 22.568 9.681 -15.518 1.00 97.00 91 LEU A CA 1
ATOM 715 C C . LEU A 1 91 ? 23.951 9.029 -15.437 1.00 97.00 91 LEU A C 1
ATOM 717 O O . LEU A 1 91 ? 24.831 9.389 -16.217 1.00 97.00 91 LEU A O 1
ATOM 721 N N . ALA A 1 92 ? 24.129 8.049 -14.548 1.00 96.50 92 ALA A N 1
ATOM 722 C CA . ALA A 1 92 ? 25.364 7.276 -14.461 1.00 96.50 92 ALA A CA 1
ATOM 723 C C . ALA A 1 92 ? 25.655 6.537 -15.778 1.00 96.50 92 ALA A C 1
ATOM 725 O O . ALA A 1 92 ? 26.764 6.630 -16.297 1.00 96.50 92 ALA A O 1
ATOM 726 N N . GLY A 1 93 ? 24.650 5.889 -16.376 1.00 95.88 93 GLY A N 1
ATOM 727 C CA . GLY A 1 93 ? 24.798 5.221 -17.672 1.00 95.88 93 GLY A CA 1
ATOM 728 C C . GLY A 1 93 ? 25.164 6.176 -18.814 1.00 95.88 93 GLY A C 1
ATOM 729 O O . GLY A 1 93 ? 26.045 5.873 -19.616 1.00 95.88 93 GLY A O 1
ATOM 730 N N . ILE A 1 94 ? 24.538 7.357 -18.876 1.00 95.44 94 ILE A N 1
ATOM 731 C CA . ILE A 1 94 ? 24.878 8.386 -19.874 1.00 95.44 94 ILE A CA 1
ATOM 732 C C . ILE A 1 94 ? 26.318 8.878 -19.677 1.00 95.44 94 ILE A C 1
ATOM 734 O O . ILE A 1 94 ? 27.050 9.031 -20.656 1.00 95.44 94 ILE A O 1
ATOM 738 N N . ALA A 1 95 ? 26.730 9.111 -18.428 1.00 94.38 95 ALA A N 1
ATOM 739 C CA . ALA A 1 95 ? 28.083 9.551 -18.106 1.00 94.38 95 ALA A CA 1
ATOM 740 C C . ALA A 1 95 ? 29.134 8.517 -18.537 1.00 94.38 95 ALA A C 1
ATOM 742 O O . ALA A 1 95 ? 30.107 8.886 -19.192 1.00 94.38 95 ALA A O 1
ATOM 743 N N . GLU A 1 96 ? 28.904 7.234 -18.253 1.00 90.94 96 GLU A N 1
ATOM 744 C CA . GLU A 1 96 ? 29.773 6.129 -18.684 1.00 90.94 96 GLU A CA 1
ATOM 745 C C . GLU A 1 96 ? 29.930 6.087 -20.210 1.00 90.94 96 GLU A C 1
ATOM 747 O O . GLU A 1 96 ? 31.046 6.050 -20.729 1.00 90.94 96 GLU A O 1
ATOM 752 N N . ILE A 1 97 ? 28.823 6.188 -20.954 1.00 92.19 97 ILE A N 1
ATOM 753 C CA . ILE A 1 97 ? 28.856 6.203 -22.425 1.00 92.19 97 ILE A CA 1
ATOM 754 C C . ILE A 1 97 ? 29.639 7.416 -22.941 1.00 92.19 97 ILE A C 1
ATOM 756 O O . ILE A 1 97 ? 30.426 7.298 -23.882 1.00 92.19 97 ILE A O 1
ATOM 760 N N . TYR A 1 98 ? 29.439 8.587 -22.335 1.00 91.69 98 TYR A N 1
ATOM 761 C CA . TYR A 1 98 ? 30.123 9.809 -22.743 1.00 91.69 98 TYR A CA 1
ATOM 762 C C . TYR A 1 98 ? 31.637 9.724 -22.506 1.00 91.69 98 TYR A C 1
ATOM 764 O O . TYR A 1 98 ? 32.419 10.060 -23.397 1.00 91.69 98 TYR A O 1
ATOM 772 N N . ILE A 1 99 ? 32.058 9.219 -21.342 1.00 89.56 99 ILE A N 1
ATOM 773 C CA . ILE A 1 99 ? 33.472 9.011 -20.996 1.00 89.56 99 ILE A CA 1
ATOM 774 C C . ILE A 1 99 ? 34.112 7.974 -21.927 1.00 89.56 99 ILE A C 1
ATOM 776 O O . ILE A 1 99 ? 35.205 8.204 -22.456 1.00 89.56 99 ILE A O 1
ATOM 780 N N . ALA A 1 100 ? 33.429 6.857 -22.184 1.00 81.62 100 ALA A N 1
ATOM 781 C CA . ALA A 1 100 ? 33.905 5.825 -23.102 1.00 81.62 100 ALA A CA 1
ATOM 782 C C . ALA A 1 100 ? 34.076 6.366 -24.531 1.00 81.62 100 ALA A C 1
ATOM 784 O O . ALA A 1 100 ? 35.076 6.096 -25.189 1.00 81.62 100 ALA A O 1
ATOM 785 N N . ASN A 1 101 ? 33.139 7.188 -25.004 1.00 86.19 101 ASN A N 1
ATOM 786 C CA . ASN A 1 101 ? 33.208 7.776 -26.339 1.00 86.19 101 ASN A CA 1
ATOM 787 C C . ASN A 1 101 ? 34.305 8.853 -26.450 1.00 86.19 101 ASN A C 1
ATOM 789 O O . ASN A 1 101 ? 34.987 8.945 -27.469 1.00 86.19 101 ASN A O 1
ATOM 793 N N . GLN A 1 102 ? 34.513 9.651 -25.400 1.00 82.94 102 GLN A N 1
ATOM 794 C CA . GLN A 1 102 ? 35.580 10.654 -25.366 1.00 82.94 102 GLN A CA 1
ATOM 795 C C . GLN A 1 102 ? 36.970 10.006 -25.320 1.00 82.94 102 GLN A C 1
ATOM 797 O O . GLN A 1 102 ? 37.873 10.449 -26.025 1.00 82.94 102 GLN A O 1
ATOM 802 N N . SER A 1 103 ? 37.143 8.953 -24.518 1.00 74.69 103 SER A N 1
ATOM 803 C CA . SER A 1 103 ? 38.408 8.209 -24.444 1.00 74.69 103 SER A CA 1
ATOM 804 C C . SER A 1 103 ? 38.733 7.485 -25.753 1.00 74.69 103 SER A C 1
ATOM 806 O O . SER A 1 103 ? 39.880 7.533 -26.186 1.00 74.69 103 SER A O 1
ATOM 808 N N . TYR A 1 104 ? 37.736 6.918 -26.444 1.00 69.50 104 TYR A N 1
ATOM 809 C CA . TYR A 1 104 ? 37.925 6.310 -27.768 1.00 69.50 104 TYR A CA 1
ATOM 810 C C . TYR A 1 104 ? 38.368 7.303 -28.849 1.00 69.50 104 TYR A C 1
ATOM 812 O O . TYR A 1 104 ? 39.107 6.927 -29.748 1.00 69.50 104 TYR A O 1
ATOM 820 N N . LYS A 1 105 ? 37.906 8.558 -28.791 1.00 61.44 105 LYS A N 1
ATOM 821 C CA . LYS A 1 105 ? 38.276 9.603 -29.763 1.00 61.44 105 LYS A CA 1
ATOM 822 C C . LYS A 1 105 ? 39.623 10.269 -29.476 1.00 61.44 105 LYS A C 1
ATOM 824 O O . LYS A 1 105 ? 40.131 10.979 -30.338 1.00 61.44 105 LYS A O 1
ATOM 829 N N . ALA A 1 106 ? 40.147 10.110 -28.263 1.00 57.69 106 ALA A N 1
ATOM 830 C CA . ALA A 1 106 ? 41.424 10.674 -27.834 1.00 57.69 106 ALA A CA 1
ATOM 831 C C . ALA A 1 106 ? 42.613 9.709 -28.024 1.00 57.69 106 ALA A C 1
ATOM 833 O O . ALA A 1 106 ? 43.750 10.115 -27.781 1.00 57.69 106 ALA A O 1
ATOM 834 N N . SER A 1 107 ? 42.352 8.463 -28.442 1.00 52.09 107 SER A N 1
ATOM 835 C CA . SER A 1 107 ? 43.348 7.477 -28.883 1.00 52.09 107 SER A CA 1
ATOM 836 C C . SER A 1 107 ? 43.411 7.394 -30.403 1.00 52.09 107 SER A C 1
ATOM 838 O O . SER A 1 107 ? 44.462 6.904 -30.874 1.00 52.09 107 SER A O 1
#

pLDDT: mean 75.4, std 14.08, range [45.28, 97.44]

=== Feature glossary ===
Feature key, reading from the visual/contextual features back to the raw sequence:

Rendered structure images. Six rendered views show the 3D structure from the faces of a cube — i.e. along ±x, ±y, ±z. Rendering representation is drawn randomly per protein from cartoon (secondary-structure ribbons), sticks (backbone bonds), or molecular surface; coloring is either N→C rainbow (blue at the N-terminus through red at the C-terminus) or one color per chain.

Contact-map, Ramachandran, and PAE plots. The contact map is a binary N×N matrix image: pixel (i, j) is dark where Cα_i and Cα_j are within 8 Å and |i−j|>4. Because the |i−j|>4 filter removes local helical contacts, off-diagonal stripes parallel to the main diagonal indicate parallel β-sheets; stripes perpendicular to it indicate antiparallel β-sheets. The Ramachandran plot scatters every residue's (φ, ψ) pair against the sterically allowed regions. The PAE heatmap renders the predicted-aligned-error matrix.

InterPro / GO / CATH / organism. Database cross-references. InterPro integrates a dozen domain/family signature databases into unified entries with residue-range hits. GO terms attach function/process/location labels with evidence codes. CATH codes position the fold in a four-level structural taxonomy. Organism is the NCBI-taxonomy species name.

Nearest PDB structures. The Foldseek neighbor list gives the closest experimentally determined structures in the PDB, ranked by structural alignment. TM-score near 1 means near-identical fold; near 0.3 means only rough topology match. This is how one finds what a novel AlphaFold prediction most resembles in the solved-structure universe.

Predicted aligned error. PAE(i, j) answers: if I align the predicted and true structures on residue i, how far off (in Å) do I expect residue j to be? A block-diagonal PAE matrix with low values on the blocks and high values off-diagonal is the signature of a multi-domain protein with confidently predicted domains but uncertain inter-domain orientation.

Solvent-accessible surface area. Accessible surface area quantifies burial. A residue with SASA near zero is packed into the hydrophobic core; one with SASA >100 Å² sits on the surface. Computed here via the Shrake–Rupley numerical algorithm with a 1.4 Å probe.

B-factor. B-factor (Debye–Waller factor) reflects atomic displacement in the crystal lattice. It is an experimental observable (units Å²), not a prediction; low values mean the atom is pinned down, high values mean it moves or is heterogeneous across the crystal.

pLDDT. For AlphaFold models, the B-factor field carries pLDDT — the model's own estimate of local accuracy on a 0–100 scale. Regions with pLDDT<50 should be treated as essentially unmodeled; they often correspond to intrinsically disordered segments.

Backbone torsions (φ/ψ). φ (phi) and ψ (psi) are the two rotatable backbone dihedrals per residue: φ is the C(i-1)–N–Cα–C torsion, ψ is the N–Cα–C–N(i+1) torsion, both in degrees on (−180°, 180°]. α-helical residues cluster near (−60°, −45°); β-strand residues near (−120°, +130°). A Ramachandran plot is simply a scatter of (φ, ψ) for every residue.

Radius of gyration, Cα contacts, bounding box. Radius of gyration (Rg) is the root-mean-square distance of Cα atoms from their centroid — a single number for overall size and compactness. A globular domain of N residues has Rg ≈ 2.2·N^0.38 Å; an extended or disordered chain has a much larger Rg. The Cα contact count is the number of residue pairs whose Cα atoms are within 8 Å and are more than four positions apart in sequence — a standard proxy for tertiary packing density. The bounding box is the smallest axis-aligned box enclosing all Cα atoms.

Secondary structure (3-state, P-SEA). Three-state secondary structure (P-SEA) collapses the eight DSSP classes into helix (a), strand (b), and coil (c). P-SEA assigns these from Cα geometry alone — distances and angles — without requiring backbone oxygens, so it works on any Cα trace.

Secondary structure (8-state, DSSP). DSSP 8-state secondary structure assigns each residue one of H (α-helix), G (3₁₀-helix), I (π-helix), E (extended β-strand), B (isolated β-bridge), T (hydrogen-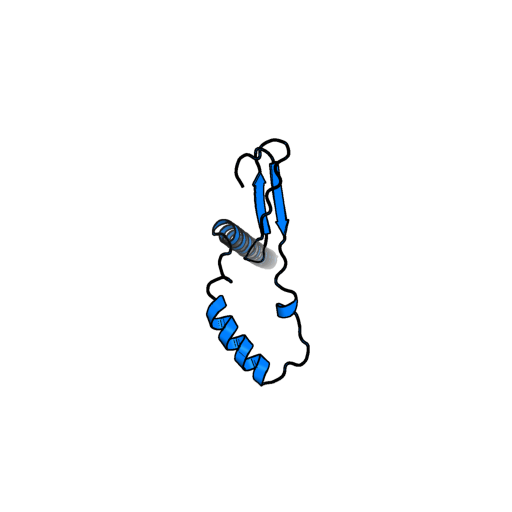bonded turn), S (bend), or '-' (coil). The assignment is computed from backbone hydrogen-bond geometry via the Kabsch–Sander algorithm.

Foldseek 3Di. A 3Di character summarizes, for each residue, the relative orientation of the Cα frame of its nearest spatial neighbor. Because it encodes fold topology rather than chemistry, 3Di alignments detect remote structural similarity that sequence alignment misses.

mmCIF coordinates. The mmCIF block holds the 3D Cartesian coordinates of each backbone atom (N, Cα, C, O) in ångströms. mmCIF is the PDB's canonical archive format — a tagged-loop text representation of the atomic model.

Sequence. Sequence gives the chain of amino acids in standard one-letter code (A=alanine, C=cysteine, …, Y=tyrosine), read N→C. It is the only feature that is directly encoded by the gene; all structural features are derived from the folded form of this sequence.